Protein AF-A0A6B8VRN7-F1 (afdb_monomer_lite)

Radius of gyration: 27.06 Å; chains: 1; bounding box: 49×42×62 Å

Secondary structure (DSSP, 8-state):
--------------PPP-------GGGSHHHHHHHHTTS-TT-TTS-TT------GGGGGG----TT--HHHHHHTSPP---

pLDDT: mean 71.54, std 12.87, range [44.53, 93.38]

Structure (mmCIF, N/CA/C/O backbone):
data_AF-A0A6B8VRN7-F1
#
_entry.id   AF-A0A6B8VRN7-F1
#
loop_
_atom_site.group_PDB
_atom_site.id
_atom_site.type_symbol
_atom_site.label_atom_id
_atom_site.label_alt_id
_atom_site.label_comp_id
_atom_site.label_asym_id
_atom_site.label_entity_id
_atom_site.label_seq_id
_atom_site.pdbx_PDB_ins_code
_atom_site.Cartn_x
_atom_site.Cartn_y
_atom_site.Cartn_z
_atom_site.occupancy
_atom_site.B_iso_or_equiv
_atom_site.auth_seq_id
_atom_site.auth_comp_id
_atom_site.auth_asym_id
_atom_site.auth_atom_id
_atom_site.pdbx_PDB_model_num
ATOM 1 N N . MET A 1 1 ? -11.975 -38.739 41.552 1.00 44.53 1 MET A N 1
ATOM 2 C CA . MET A 1 1 ? -12.562 -38.155 40.330 1.00 44.53 1 MET A CA 1
ATOM 3 C C . MET A 1 1 ? -11.689 -36.978 39.970 1.00 44.53 1 MET A C 1
ATOM 5 O O . MET A 1 1 ? -11.621 -36.039 40.748 1.00 44.53 1 MET A O 1
ATOM 9 N N . GLU A 1 2 ? -10.910 -37.134 38.907 1.00 45.16 2 GLU A N 1
ATOM 10 C CA . GLU A 1 2 ? -9.899 -36.175 38.463 1.00 45.16 2 GLU A CA 1
ATOM 11 C C . GLU A 1 2 ? -10.550 -34.863 38.017 1.00 45.16 2 GLU A C 1
ATOM 13 O O . GLU A 1 2 ? -11.481 -34.847 37.213 1.00 45.16 2 GLU A O 1
ATOM 18 N N . GLU A 1 3 ? -10.057 -33.760 38.571 1.00 54.19 3 GLU A N 1
ATOM 19 C CA . GLU A 1 3 ? -10.446 -32.404 38.211 1.00 54.19 3 GLU A CA 1
ATOM 20 C C . GLU A 1 3 ? -9.671 -32.016 36.945 1.00 54.19 3 GLU A C 1
ATOM 22 O O . GLU A 1 3 ? -8.469 -31.749 36.979 1.00 54.19 3 GLU A O 1
ATOM 27 N N . SER A 1 4 ? -10.332 -32.052 35.788 1.00 56.53 4 SER A N 1
ATOM 28 C CA . SER A 1 4 ? -9.716 -31.684 34.514 1.00 56.53 4 SER A CA 1
ATOM 29 C C . SER A 1 4 ? -9.473 -30.169 34.453 1.00 56.53 4 SER A C 1
ATOM 31 O O . SER A 1 4 ? -10.320 -29.408 33.980 1.00 56.53 4 SER A O 1
ATOM 33 N N . SER A 1 5 ? -8.305 -29.718 34.911 1.00 64.06 5 SER A N 1
ATOM 34 C CA . SER A 1 5 ? -7.797 -28.362 34.672 1.00 64.06 5 SER A CA 1
ATOM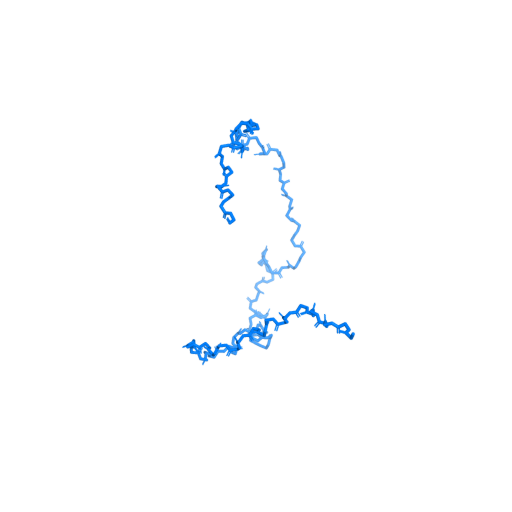 35 C C . SER A 1 5 ? -7.235 -28.265 33.247 1.00 64.06 5 SER A C 1
ATOM 37 O O . SER A 1 5 ? -6.031 -28.344 33.011 1.00 64.06 5 SER A O 1
ATOM 39 N N . GLY A 1 6 ? -8.124 -28.170 32.257 1.00 69.44 6 GLY A N 1
ATOM 40 C CA . GLY A 1 6 ? -7.734 -27.870 30.879 1.00 69.44 6 GLY A CA 1
ATOM 41 C C . GLY A 1 6 ? -7.377 -26.384 30.711 1.00 69.44 6 GLY A C 1
ATOM 42 O O . G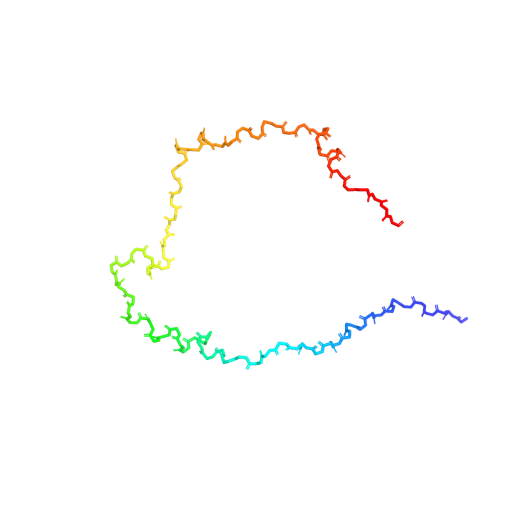LY A 1 6 ? -7.960 -25.534 31.393 1.00 69.44 6 GLY A O 1
ATOM 43 N N . PRO A 1 7 ? -6.462 -26.020 29.790 1.00 68.06 7 PRO A N 1
ATOM 44 C CA . PRO A 1 7 ? -6.125 -24.624 29.539 1.00 68.06 7 PRO A CA 1
ATOM 45 C C . PRO A 1 7 ? -7.375 -23.853 29.098 1.00 68.06 7 PRO A C 1
ATOM 47 O O . PRO A 1 7 ? -7.993 -24.148 28.071 1.00 68.06 7 PRO A O 1
ATOM 50 N N . ARG A 1 8 ? -7.761 -22.840 29.883 1.00 69.56 8 ARG A N 1
ATOM 51 C CA . ARG A 1 8 ? -8.858 -21.924 29.550 1.00 69.56 8 ARG A CA 1
ATOM 52 C C . ARG A 1 8 ? -8.520 -21.206 28.245 1.00 69.56 8 ARG A C 1
ATOM 54 O O . ARG A 1 8 ? -7.742 -20.254 28.238 1.00 69.56 8 ARG A O 1
ATOM 61 N N . ARG A 1 9 ? -9.121 -21.641 27.133 1.00 71.12 9 ARG A N 1
ATOM 62 C CA . ARG A 1 9 ? -9.042 -20.950 25.839 1.00 71.12 9 ARG A CA 1
ATOM 63 C C . ARG A 1 9 ? -9.604 -19.540 26.017 1.00 71.12 9 ARG A C 1
ATOM 65 O O . ARG A 1 9 ? -10.821 -19.353 26.017 1.00 71.12 9 ARG A O 1
ATOM 72 N N . ARG A 1 10 ? -8.723 -18.547 26.186 1.00 68.56 10 ARG A N 1
ATOM 73 C CA . ARG A 1 10 ? -9.086 -17.127 26.128 1.00 68.56 10 ARG A CA 1
ATOM 74 C C . ARG A 1 10 ? -9.692 -16.892 24.749 1.00 68.56 10 ARG A C 1
ATOM 76 O O . ARG A 1 10 ? -8.985 -16.889 23.744 1.00 68.56 10 ARG A O 1
ATOM 83 N N . ARG A 1 11 ? -11.018 -16.779 24.684 1.00 69.94 11 ARG A N 1
ATOM 84 C CA . ARG A 1 11 ? -11.696 -16.350 23.462 1.00 69.94 11 ARG A CA 1
ATOM 85 C C . ARG A 1 11 ? -11.208 -14.929 23.217 1.00 69.94 11 ARG A C 1
ATOM 87 O O . ARG A 1 11 ? -11.379 -14.083 24.092 1.00 69.94 11 ARG A O 1
ATOM 94 N N . ARG A 1 12 ? -10.550 -14.679 22.081 1.00 74.44 12 ARG A N 1
ATOM 95 C CA . ARG A 1 12 ? -10.331 -13.302 21.629 1.00 74.44 12 ARG A CA 1
ATOM 96 C C . ARG A 1 12 ? -11.727 -12.694 21.541 1.00 74.44 12 ARG A C 1
ATOM 98 O O . ARG A 1 12 ? -12.541 -13.169 20.752 1.00 74.44 12 ARG A O 1
ATOM 105 N N . ALA A 1 13 ? -12.041 -11.768 22.444 1.00 77.44 13 ALA A N 1
ATOM 106 C CA . ALA A 1 13 ? -13.296 -11.046 22.377 1.00 77.44 13 ALA A CA 1
ATOM 107 C C . ALA A 1 13 ? -13.266 -10.285 21.053 1.00 77.44 13 ALA A C 1
ATOM 109 O O . ALA A 1 13 ? -12.344 -9.504 20.820 1.00 77.44 13 ALA A O 1
ATOM 110 N N . VAL A 1 14 ? -14.207 -10.583 20.159 1.00 78.62 14 VAL A N 1
ATOM 111 C CA . VAL A 1 14 ? -14.356 -9.817 18.924 1.00 78.62 14 VAL A CA 1
ATOM 112 C C . VAL A 1 14 ? -14.822 -8.434 19.356 1.00 78.62 14 VAL A C 1
ATOM 114 O O . VAL A 1 14 ? -15.953 -8.275 19.811 1.00 78.62 14 VAL A O 1
ATOM 117 N N . ARG A 1 15 ? -13.910 -7.461 19.314 1.00 81.69 15 ARG A N 1
ATOM 118 C CA . ARG A 1 15 ? -14.219 -6.059 19.576 1.00 81.69 15 ARG A CA 1
ATOM 119 C C . ARG A 1 15 ? -14.440 -5.391 18.219 1.00 81.69 15 ARG A C 1
ATOM 121 O O . ARG A 1 15 ? -13.522 -5.449 17.402 1.00 81.69 15 ARG A O 1
ATOM 128 N N . PRO A 1 16 ? -15.626 -4.818 17.957 1.00 83.81 16 PRO A N 1
ATOM 129 C CA . PRO A 1 16 ? -15.845 -4.071 16.729 1.00 83.81 16 PRO A CA 1
ATOM 130 C C . PRO A 1 16 ? -14.878 -2.883 16.676 1.00 83.81 16 PRO A C 1
ATOM 132 O O . PRO A 1 16 ? -14.555 -2.287 17.705 1.00 83.81 16 PRO A O 1
ATOM 135 N N . SER A 1 17 ? -14.377 -2.613 15.477 1.00 84.69 17 SER A N 1
ATOM 136 C CA . SER A 1 17 ? -13.558 -1.443 15.173 1.00 84.69 17 SER A CA 1
ATOM 137 C C . SER A 1 17 ? -14.468 -0.230 14.981 1.00 84.69 17 SER A C 1
ATOM 139 O O . SER A 1 17 ? -15.530 -0.377 14.383 1.00 84.69 17 SER A O 1
ATOM 141 N N . ASP A 1 18 ? -14.036 0.945 15.441 1.00 91.75 18 ASP A N 1
ATOM 142 C CA . ASP A 1 18 ? -14.684 2.230 15.126 1.00 91.75 18 ASP A CA 1
ATOM 143 C C . ASP A 1 18 ? -14.209 2.801 13.773 1.00 91.75 18 ASP A C 1
ATOM 145 O O . ASP A 1 18 ? -14.582 3.910 13.400 1.00 91.75 18 ASP A O 1
ATOM 149 N N . ALA A 1 19 ? -13.344 2.078 13.050 1.00 90.25 19 ALA A N 1
ATOM 150 C CA . ALA A 1 19 ? -12.876 2.503 11.736 1.00 90.25 19 ALA A CA 1
ATOM 151 C C . ALA A 1 19 ? -14.030 2.551 10.730 1.00 90.25 19 ALA A C 1
ATOM 153 O O . ALA A 1 19 ? -14.871 1.651 10.687 1.00 90.25 19 ALA A O 1
ATOM 154 N N . GLU A 1 20 ? -14.021 3.587 9.900 1.00 91.44 20 GLU A N 1
ATOM 155 C CA . GLU A 1 20 ? -14.973 3.745 8.809 1.00 91.44 20 GLU A CA 1
ATOM 156 C C . GLU A 1 20 ? -14.766 2.660 7.745 1.00 91.44 20 GLU A C 1
ATOM 158 O O . GLU A 1 20 ? -13.635 2.259 7.445 1.00 91.44 20 GLU A O 1
ATOM 163 N N . ASP A 1 21 ? -15.874 2.189 7.172 1.00 90.62 21 ASP A N 1
ATOM 164 C CA . ASP A 1 21 ? -15.848 1.279 6.031 1.00 90.62 21 ASP A CA 1
ATOM 165 C C . ASP A 1 21 ? -15.652 2.100 4.754 1.00 90.62 21 ASP A C 1
ATOM 167 O O . ASP A 1 21 ? -16.596 2.667 4.200 1.00 90.62 21 ASP A O 1
ATOM 171 N N . ILE A 1 22 ? -14.388 2.258 4.362 1.00 93.06 22 ILE A N 1
ATOM 172 C CA . ILE A 1 22 ? -13.996 3.035 3.185 1.00 93.06 22 ILE A CA 1
ATOM 173 C C . ILE A 1 22 ? -14.137 2.209 1.904 1.00 93.06 22 ILE A C 1
ATOM 175 O O . ILE A 1 22 ? -13.964 0.990 1.912 1.00 93.06 22 ILE A O 1
ATOM 179 N N . ASP A 1 23 ? -14.378 2.888 0.782 1.00 93.38 23 ASP A N 1
ATOM 180 C CA . ASP A 1 23 ? -14.390 2.247 -0.531 1.00 93.38 23 ASP A CA 1
ATOM 181 C C . ASP A 1 23 ? -12.988 1.731 -0.900 1.00 93.38 23 ASP A C 1
ATOM 183 O O . ASP A 1 23 ? -12.054 2.506 -1.111 1.00 93.38 23 ASP A O 1
ATOM 187 N N . ARG A 1 24 ? -12.859 0.403 -0.970 1.00 91.69 24 ARG A N 1
ATOM 188 C CA . ARG A 1 24 ? -11.639 -0.322 -1.355 1.00 91.69 24 ARG A CA 1
ATOM 189 C C . ARG A 1 24 ? -11.663 -0.821 -2.798 1.00 91.69 24 ARG A C 1
ATOM 191 O O . ARG A 1 24 ? -10.878 -1.696 -3.151 1.00 91.69 24 ARG A O 1
ATOM 198 N N . SER A 1 25 ? -12.551 -0.295 -3.640 1.00 91.31 25 SER A N 1
ATOM 199 C CA . SER A 1 25 ? -12.639 -0.670 -5.058 1.00 91.31 25 SER A CA 1
ATOM 200 C C . SER A 1 25 ? -11.295 -0.562 -5.793 1.00 91.31 25 SER A C 1
ATOM 202 O O . SER A 1 25 ? -11.003 -1.396 -6.648 1.00 91.31 25 SER A O 1
ATOM 204 N N . TRP A 1 26 ? -10.438 0.381 -5.395 1.00 89.50 26 TRP A N 1
ATOM 205 C CA . TRP A 1 26 ? -9.095 0.583 -5.954 1.00 89.50 26 TRP A CA 1
ATOM 206 C C . TRP A 1 26 ? -8.052 -0.467 -5.555 1.00 89.50 26 TRP A C 1
ATOM 208 O O . TRP A 1 26 ? -7.056 -0.611 -6.256 1.00 89.50 26 TRP A O 1
ATOM 218 N N . ASP A 1 27 ? -8.285 -1.227 -4.482 1.00 88.62 27 ASP A N 1
ATOM 219 C CA . ASP A 1 27 ? -7.405 -2.333 -4.077 1.00 88.62 27 ASP A CA 1
ATOM 220 C C . ASP A 1 27 ? -7.714 -3.623 -4.868 1.00 88.62 27 ASP A C 1
ATOM 222 O O . ASP A 1 27 ? -7.062 -4.653 -4.681 1.00 88.62 27 ASP A O 1
ATOM 226 N N . SER A 1 28 ? -8.747 -3.608 -5.720 1.00 87.88 28 SER A N 1
ATOM 227 C CA . SER A 1 28 ? -9.153 -4.775 -6.501 1.00 87.88 28 SER A CA 1
ATOM 228 C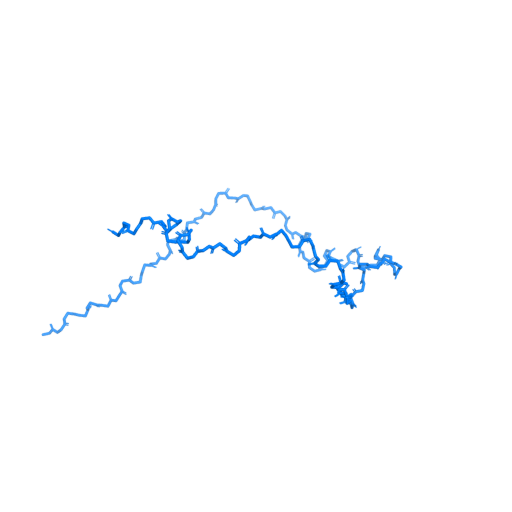 C . SER A 1 28 ? -8.209 -5.032 -7.684 1.00 87.88 28 SER A C 1
ATOM 230 O O . SER A 1 28 ? -7.671 -4.089 -8.267 1.00 87.88 28 SER A O 1
ATOM 232 N N . PRO A 1 29 ? -8.035 -6.301 -8.101 1.00 83.69 29 PRO A N 1
ATOM 233 C CA . PRO A 1 29 ? -7.260 -6.616 -9.300 1.00 83.69 29 PRO A CA 1
ATOM 234 C C . PRO A 1 29 ? -7.844 -5.951 -10.556 1.00 83.69 29 PRO A C 1
ATOM 236 O O . PRO A 1 29 ? -7.087 -5.487 -11.399 1.00 83.69 29 PRO A O 1
ATOM 239 N N . GLU A 1 30 ? -9.170 -5.809 -10.640 1.00 85.56 30 GLU A N 1
ATOM 240 C CA . GLU A 1 30 ? -9.846 -5.110 -11.743 1.00 85.56 30 GLU A CA 1
ATOM 241 C C . GLU A 1 30 ? -9.447 -3.625 -11.825 1.00 85.56 30 GLU A C 1
ATOM 243 O O . GLU A 1 30 ? -9.299 -3.076 -12.915 1.00 85.56 30 GLU A O 1
ATOM 248 N N . ALA A 1 31 ? -9.217 -2.962 -10.686 1.00 85.25 31 ALA A N 1
ATOM 249 C CA . ALA A 1 31 ? -8.725 -1.586 -10.671 1.00 85.25 31 ALA A CA 1
ATOM 250 C C . ALA A 1 31 ? -7.254 -1.480 -11.103 1.00 85.25 31 ALA A C 1
ATOM 252 O O . ALA A 1 31 ? -6.868 -0.480 -11.709 1.00 85.25 31 ALA A O 1
ATOM 253 N N . ALA A 1 32 ? -6.440 -2.508 -10.841 1.00 80.44 32 ALA A N 1
ATOM 254 C CA . ALA A 1 32 ? -5.057 -2.560 -11.312 1.00 80.44 32 ALA A CA 1
ATOM 255 C C . ALA A 1 32 ? -4.974 -2.692 -12.846 1.00 80.44 32 ALA A C 1
ATOM 257 O O . ALA A 1 32 ? -4.087 -2.104 -13.466 1.00 80.44 32 ALA A O 1
ATOM 258 N N . GLU A 1 33 ? -5.931 -3.385 -13.474 1.00 81.69 33 GLU A N 1
ATOM 259 C CA . GLU A 1 33 ? -6.002 -3.538 -14.935 1.00 81.69 33 GLU A CA 1
ATOM 260 C C . GLU A 1 33 ? -6.189 -2.202 -15.673 1.00 81.69 33 GLU A C 1
ATOM 262 O O . GLU A 1 33 ? -5.687 -2.043 -16.784 1.00 81.69 33 GLU A O 1
ATOM 267 N N . LEU A 1 34 ? -6.813 -1.197 -15.044 1.00 81.56 34 LEU A N 1
ATOM 268 C CA . LEU A 1 34 ? -6.976 0.146 -15.627 1.00 81.56 34 LEU A CA 1
ATOM 269 C C . LEU A 1 34 ? -5.641 0.846 -15.925 1.00 81.56 34 LEU A C 1
ATOM 271 O O . LEU A 1 34 ? -5.589 1.738 -16.772 1.00 81.56 34 LEU A O 1
ATOM 275 N N . PHE A 1 35 ? -4.574 0.454 -15.229 1.00 72.56 35 PHE A N 1
ATOM 276 C CA . PHE A 1 35 ? -3.230 1.000 -15.408 1.00 72.56 35 PHE A CA 1
ATOM 277 C C . PHE A 1 35 ? -2.281 0.027 -16.115 1.00 72.56 35 PHE A C 1
ATOM 279 O O . PHE A 1 35 ? -1.157 0.416 -16.429 1.00 72.56 35 PHE A O 1
ATOM 286 N N . ALA A 1 36 ? -2.719 -1.202 -16.407 1.00 68.56 36 ALA A N 1
ATOM 287 C CA . ALA A 1 36 ? -1.889 -2.215 -17.057 1.00 68.56 36 ALA A CA 1
ATOM 288 C C . ALA A 1 36 ? -1.439 -1.779 -18.463 1.00 68.56 36 ALA A C 1
ATOM 290 O O . ALA A 1 36 ? -0.284 -1.979 -18.826 1.00 68.56 36 ALA A O 1
ATOM 291 N N . ASP A 1 37 ? -2.313 -1.098 -19.211 1.00 64.31 37 ASP A N 1
ATOM 292 C CA . ASP A 1 37 ? -2.002 -0.570 -20.550 1.00 64.31 37 ASP A CA 1
ATOM 293 C C . ASP A 1 37 ? -1.231 0.765 -20.520 1.00 64.31 37 ASP A C 1
ATOM 295 O O . ASP A 1 37 ? -0.709 1.211 -21.543 1.00 64.31 37 ASP A O 1
ATOM 299 N N . ALA A 1 38 ? -1.176 1.429 -19.360 1.00 61.34 38 ALA A N 1
ATOM 300 C CA . ALA A 1 38 ? -0.477 2.701 -19.171 1.00 61.34 38 ALA A CA 1
ATOM 301 C C . ALA A 1 38 ? 0.977 2.522 -18.708 1.00 61.34 38 ALA A C 1
ATOM 303 O O . ALA A 1 38 ? 1.710 3.509 -18.609 1.00 61.34 38 ALA A O 1
ATOM 304 N N . ALA A 1 39 ? 1.394 1.284 -18.426 1.00 61.47 39 ALA A N 1
ATOM 305 C CA . ALA A 1 39 ? 2.786 0.963 -18.174 1.00 61.47 39 ALA A CA 1
ATOM 306 C C . ALA A 1 39 ? 3.587 1.228 -19.457 1.00 61.47 39 ALA A C 1
ATOM 308 O O . ALA A 1 39 ? 3.428 0.537 -20.465 1.00 61.47 39 ALA A O 1
ATOM 309 N N . ASP A 1 40 ? 4.426 2.265 -19.438 1.00 60.03 40 ASP A N 1
ATOM 310 C CA . ASP A 1 40 ? 5.387 2.497 -20.511 1.00 60.03 40 ASP A CA 1
ATOM 311 C C . ASP A 1 40 ? 6.263 1.244 -20.620 1.00 60.03 40 ASP A C 1
ATOM 313 O O . ASP A 1 40 ? 6.933 0.852 -19.670 1.00 60.03 40 ASP A O 1
ATOM 317 N N . VAL A 1 41 ? 6.245 0.588 -21.782 1.00 60.62 41 VAL A N 1
ATOM 318 C CA . VAL A 1 41 ? 7.050 -0.618 -22.053 1.00 60.62 41 VAL A CA 1
ATOM 319 C C . VAL A 1 41 ? 8.553 -0.310 -21.948 1.00 60.62 41 VAL A C 1
ATOM 321 O O . VAL A 1 41 ? 9.377 -1.213 -21.815 1.00 60.62 41 VAL A O 1
ATOM 324 N N . SER A 1 42 ? 8.913 0.973 -21.992 1.00 61.56 42 SER A N 1
ATOM 325 C CA . SER A 1 42 ? 10.265 1.487 -21.786 1.00 61.56 42 SER A CA 1
ATOM 326 C C . SER A 1 42 ? 10.589 1.761 -20.314 1.00 61.56 42 SER A C 1
ATOM 328 O O . SER A 1 42 ? 11.743 2.073 -20.019 1.00 61.56 42 SER A O 1
ATOM 330 N N . ASP A 1 43 ? 9.610 1.687 -19.403 1.00 63.56 43 ASP A N 1
ATOM 331 C CA . ASP A 1 43 ? 9.814 1.909 -17.974 1.00 63.56 43 ASP A CA 1
ATOM 332 C C . ASP A 1 43 ? 10.605 0.730 -17.386 1.00 63.56 43 ASP A C 1
ATOM 334 O O . ASP A 1 43 ? 10.092 -0.393 -17.300 1.00 63.56 43 ASP A O 1
ATOM 338 N N . PRO A 1 44 ? 11.843 0.962 -16.912 1.00 58.31 44 PRO A N 1
ATOM 339 C CA . PRO A 1 44 ? 12.655 -0.039 -16.238 1.00 58.31 44 PRO A CA 1
ATOM 340 C C . PRO A 1 44 ? 12.130 -0.358 -14.823 1.00 58.31 44 PRO A C 1
ATOM 342 O O . PRO A 1 44 ? 12.905 -0.720 -13.943 1.00 58.31 44 PRO A O 1
ATOM 345 N N . ARG A 1 45 ? 10.831 -0.203 -14.562 1.00 61.28 45 ARG A N 1
ATOM 346 C CA . ARG A 1 45 ? 10.117 -0.713 -13.384 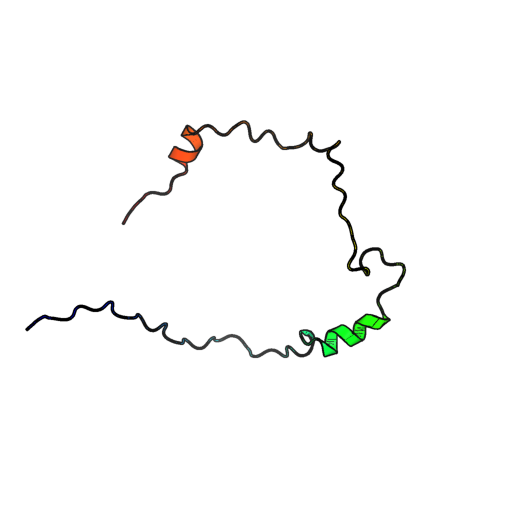1.00 61.28 45 ARG A CA 1
ATOM 347 C C . ARG A 1 45 ? 8.896 -1.563 -13.758 1.00 61.28 45 ARG A C 1
ATOM 349 O O . ARG A 1 45 ? 8.278 -2.123 -12.860 1.00 61.28 45 ARG A O 1
ATOM 356 N N . ALA A 1 46 ? 8.562 -1.677 -15.049 1.00 61.41 46 ALA A N 1
ATOM 357 C CA . ALA A 1 46 ? 7.376 -2.387 -15.537 1.00 61.41 46 ALA A CA 1
ATOM 358 C C . ALA A 1 46 ? 7.582 -3.898 -15.767 1.00 61.41 46 ALA A C 1
ATOM 360 O O . ALA A 1 46 ? 6.605 -4.640 -15.820 1.00 61.41 46 ALA A O 1
ATOM 361 N N . SER A 1 47 ? 8.822 -4.382 -15.903 1.00 61.28 47 SER A N 1
ATOM 362 C CA . SER A 1 47 ? 9.102 -5.821 -16.032 1.00 61.28 47 SER A CA 1
ATOM 363 C C . SER A 1 47 ? 9.314 -6.501 -14.677 1.00 61.28 47 SER A C 1
ATOM 365 O O . SER A 1 47 ? 10.116 -6.047 -13.876 1.00 61.28 47 SER A O 1
ATOM 367 N N . ASP A 1 48 ? 8.687 -7.652 -14.449 1.00 61.06 48 ASP A N 1
ATOM 368 C CA . ASP A 1 48 ? 8.842 -8.447 -13.213 1.00 61.06 48 ASP A CA 1
ATOM 369 C C . ASP A 1 48 ? 10.253 -9.081 -13.056 1.00 61.06 48 ASP A C 1
ATOM 371 O O . ASP A 1 48 ? 10.574 -9.684 -12.036 1.00 61.06 48 ASP A O 1
ATOM 375 N N . ASP A 1 49 ? 11.124 -8.913 -14.060 1.00 62.38 49 ASP A N 1
ATOM 376 C CA . ASP A 1 49 ? 12.445 -9.546 -14.182 1.00 62.38 49 ASP A CA 1
ATOM 377 C C . ASP A 1 49 ? 13.628 -8.640 -13.764 1.00 62.38 49 ASP A C 1
ATOM 379 O O . ASP A 1 49 ? 14.760 -8.828 -14.224 1.00 62.38 49 ASP A O 1
ATOM 383 N N . PHE A 1 50 ? 13.422 -7.633 -12.904 1.00 61.50 50 PHE A N 1
ATOM 384 C CA . PHE A 1 50 ? 14.544 -6.802 -12.440 1.00 61.50 50 PHE A CA 1
ATOM 385 C C . PHE A 1 50 ? 15.492 -7.585 -11.533 1.00 61.50 50 PHE A C 1
ATOM 387 O O . PHE A 1 50 ? 15.252 -7.784 -10.342 1.00 61.50 50 PHE A O 1
ATOM 394 N N . ILE A 1 51 ? 16.634 -7.971 -12.095 1.00 69.19 51 ILE A N 1
ATOM 395 C CA . ILE A 1 51 ? 17.768 -8.483 -11.333 1.00 69.19 51 ILE A CA 1
ATOM 396 C C . ILE A 1 51 ? 18.489 -7.282 -10.718 1.00 69.19 51 ILE A C 1
ATOM 398 O O . ILE A 1 51 ? 19.213 -6.555 -11.399 1.00 69.19 51 ILE A O 1
ATOM 402 N N . VAL A 1 52 ? 18.295 -7.072 -9.415 1.00 71.69 52 VAL A N 1
ATOM 403 C CA . VAL A 1 52 ? 19.093 -6.120 -8.636 1.00 71.69 52 VAL A CA 1
ATOM 404 C C . VAL A 1 52 ? 20.496 -6.704 -8.477 1.00 71.69 52 VAL A C 1
ATOM 406 O O . VAL A 1 52 ? 20.727 -7.583 -7.648 1.00 71.69 52 VAL A O 1
ATOM 409 N N . VAL A 1 53 ? 21.432 -6.233 -9.298 1.00 74.56 53 VAL A N 1
ATOM 410 C CA . VAL A 1 53 ? 22.859 -6.516 -9.126 1.00 74.56 53 VAL A CA 1
ATOM 411 C C . VAL A 1 53 ? 23.405 -5.476 -8.157 1.00 74.56 53 VAL A C 1
ATOM 413 O O . VAL A 1 53 ? 23.619 -4.327 -8.532 1.00 74.56 53 VAL A O 1
ATOM 416 N N . LEU A 1 54 ? 23.573 -5.871 -6.896 1.00 71.50 54 LEU A N 1
ATOM 417 C CA . LEU A 1 54 ? 24.331 -5.075 -5.938 1.00 71.50 54 LEU A CA 1
ATOM 418 C C . LEU A 1 54 ? 25.804 -5.146 -6.342 1.00 71.50 54 LEU A C 1
ATOM 420 O O . LEU A 1 54 ? 26.389 -6.229 -6.375 1.00 71.50 54 LEU A O 1
ATOM 424 N N . ASP A 1 55 ? 26.371 -3.999 -6.699 1.00 70.19 55 ASP A N 1
ATOM 425 C CA . ASP A 1 55 ? 27.807 -3.860 -6.887 1.00 70.19 55 ASP A CA 1
ATOM 426 C C . ASP A 1 55 ? 28.468 -3.856 -5.503 1.00 70.19 55 ASP A C 1
ATOM 428 O O . ASP A 1 55 ? 28.449 -2.861 -4.784 1.00 70.19 55 ASP A O 1
ATOM 432 N N . ASP A 1 56 ? 29.008 -5.008 -5.108 1.00 61.47 56 ASP A N 1
ATOM 433 C CA . ASP A 1 56 ? 29.686 -5.207 -3.819 1.00 61.47 56 ASP A CA 1
ATOM 434 C C . ASP A 1 56 ? 31.019 -4.431 -3.732 1.00 61.47 56 ASP A C 1
ATOM 436 O O . ASP A 1 56 ? 31.699 -4.460 -2.710 1.00 61.47 56 ASP A O 1
ATOM 440 N N . SER A 1 57 ? 31.421 -3.723 -4.798 1.00 59.56 57 SER A N 1
ATOM 441 C CA . SER A 1 57 ? 32.644 -2.914 -4.801 1.00 59.56 57 SER A CA 1
ATOM 442 C C . SER A 1 57 ? 32.517 -1.562 -4.080 1.00 59.56 57 SER A C 1
ATOM 444 O O . SER A 1 57 ? 33.542 -0.941 -3.801 1.00 59.56 57 SER A O 1
ATOM 446 N N . GLU A 1 58 ? 31.300 -1.148 -3.701 1.00 55.28 58 GLU A N 1
ATOM 447 C CA . GLU A 1 58 ? 31.025 0.013 -2.829 1.00 55.28 58 GLU A CA 1
ATOM 448 C C . GLU A 1 58 ? 30.569 -0.383 -1.406 1.00 55.28 58 GLU A C 1
ATOM 450 O O . GLU A 1 58 ? 30.161 0.469 -0.618 1.00 55.28 58 GLU A O 1
ATOM 455 N N . ALA A 1 59 ? 30.673 -1.660 -1.018 1.00 55.66 59 ALA A N 1
ATOM 456 C CA . ALA A 1 59 ? 30.307 -2.132 0.324 1.00 55.66 59 ALA A CA 1
ATOM 457 C C . ALA A 1 59 ? 31.327 -1.773 1.435 1.00 55.66 59 ALA A C 1
ATOM 459 O O . ALA A 1 59 ? 31.294 -2.356 2.519 1.00 55.66 59 ALA A O 1
ATOM 460 N N . ASP A 1 60 ? 32.216 -0.801 1.201 1.00 52.56 60 ASP A N 1
ATOM 461 C CA . ASP A 1 60 ? 33.199 -0.325 2.193 1.00 52.56 60 ASP A CA 1
ATOM 462 C C . ASP A 1 60 ? 32.721 0.916 2.973 1.00 52.56 60 ASP A C 1
ATOM 464 O O . ASP A 1 60 ? 33.493 1.561 3.672 1.00 52.56 60 ASP A O 1
ATOM 468 N N . ASP A 1 61 ? 31.429 1.241 2.879 1.00 53.59 61 ASP A N 1
ATOM 469 C CA . ASP A 1 61 ? 30.746 2.194 3.767 1.00 53.59 61 ASP A CA 1
ATOM 470 C C . ASP A 1 61 ? 29.691 1.475 4.623 1.00 53.59 61 ASP A C 1
ATOM 472 O O . ASP A 1 61 ? 28.653 2.026 5.003 1.00 53.59 61 ASP A O 1
ATOM 476 N N . THR A 1 62 ? 29.959 0.210 4.971 1.00 54.31 62 THR A N 1
ATOM 477 C CA . THR A 1 62 ? 29.341 -0.345 6.175 1.00 54.31 62 THR A CA 1
ATOM 478 C C . THR A 1 62 ? 29.767 0.599 7.298 1.00 54.31 62 THR A C 1
ATOM 480 O O . THR A 1 62 ? 30.974 0.703 7.530 1.00 54.31 62 THR A O 1
ATOM 483 N N . PRO A 1 63 ? 28.860 1.326 7.989 1.00 53.44 63 PRO A N 1
ATOM 484 C CA . PRO A 1 63 ? 29.275 1.994 9.206 1.00 53.44 63 PRO A CA 1
ATOM 485 C C . PRO A 1 63 ? 29.905 0.897 10.044 1.00 53.44 63 PRO A C 1
ATOM 487 O O . PRO A 1 63 ? 29.263 -0.138 10.262 1.00 53.44 63 PRO A O 1
ATOM 490 N N . ASP A 1 64 ? 31.170 1.091 10.408 1.00 57.31 64 ASP A N 1
ATOM 491 C CA . ASP A 1 64 ? 31.854 0.286 11.400 1.00 57.31 64 ASP A CA 1
ATOM 492 C C . ASP A 1 64 ? 30.992 0.390 12.659 1.00 57.31 64 ASP A C 1
ATOM 494 O O . ASP A 1 64 ? 31.153 1.272 13.503 1.00 57.31 64 ASP A O 1
ATOM 498 N N . ASN A 1 65 ? 29.974 -0.467 12.747 1.00 52.97 65 ASN A N 1
ATOM 499 C CA . ASN A 1 65 ? 29.228 -0.750 13.955 1.00 52.97 65 ASN A CA 1
ATOM 500 C C . ASN A 1 65 ? 30.179 -1.609 14.777 1.00 52.97 65 ASN A C 1
ATOM 502 O O . ASN A 1 65 ? 29.887 -2.787 15.000 1.00 52.97 65 ASN A O 1
ATOM 506 N N . GLY A 1 66 ? 31.345 -1.017 15.085 1.00 55.34 66 GLY A N 1
ATOM 507 C CA . GLY A 1 66 ? 32.546 -1.668 15.567 1.00 55.34 66 GLY A CA 1
ATOM 508 C C . GLY A 1 66 ? 32.120 -2.696 16.567 1.00 55.34 66 GLY A C 1
ATOM 509 O O . GLY A 1 66 ? 31.402 -2.327 17.495 1.00 55.34 66 GLY A O 1
ATOM 510 N N . GLU A 1 67 ? 32.437 -3.954 16.248 1.00 61.50 67 GLU A N 1
ATOM 511 C CA . GLU A 1 67 ? 31.885 -5.168 16.846 1.00 61.50 67 GLU A CA 1
ATOM 512 C C . GLU A 1 67 ? 31.351 -4.882 18.248 1.00 61.50 67 GLU A C 1
ATOM 514 O O . GLU A 1 67 ? 32.118 -4.813 19.209 1.00 61.50 67 GLU A O 1
ATOM 519 N N . LEU A 1 68 ? 30.050 -4.569 18.349 1.00 70.19 68 LEU A N 1
ATOM 520 C CA . LEU A 1 68 ? 29.488 -4.141 19.624 1.00 70.19 68 LEU A CA 1
ATOM 521 C C . LEU A 1 68 ? 29.637 -5.317 20.581 1.00 70.19 68 LEU A C 1
ATOM 523 O O . LEU A 1 68 ? 28.992 -6.352 20.393 1.00 70.19 68 LEU A O 1
ATOM 527 N N . ASP A 1 69 ? 30.526 -5.147 21.559 1.00 77.94 69 ASP A N 1
ATOM 528 C CA . ASP A 1 69 ? 30.947 -6.211 22.461 1.00 77.94 69 ASP A CA 1
ATOM 529 C C . ASP A 1 69 ? 29.741 -6.803 23.209 1.00 77.94 69 ASP A C 1
ATOM 531 O O . ASP A 1 69 ? 28.705 -6.159 23.409 1.00 77.94 69 ASP A O 1
ATOM 535 N N . GLU A 1 70 ? 29.867 -8.046 23.665 1.00 80.00 70 GLU A N 1
ATOM 536 C CA . GLU A 1 70 ? 28.836 -8.749 24.429 1.00 80.00 70 GLU A CA 1
ATOM 537 C C . GLU A 1 70 ? 28.361 -7.952 25.655 1.00 80.00 70 GLU A C 1
ATOM 539 O O . GLU A 1 70 ? 27.235 -8.131 26.129 1.00 80.00 70 GLU A O 1
ATOM 544 N N . GLU A 1 71 ? 29.217 -7.081 26.185 1.00 77.31 71 GLU A N 1
ATOM 545 C CA . GLU A 1 71 ? 28.921 -6.170 27.287 1.00 77.31 71 GLU A CA 1
ATOM 546 C C . GLU A 1 71 ? 27.840 -5.141 26.928 1.00 77.31 71 GLU A C 1
ATOM 548 O O . GLU A 1 71 ? 26.927 -4.922 27.729 1.00 77.31 71 GLU A O 1
ATOM 553 N N . PHE A 1 72 ? 27.856 -4.596 25.706 1.00 83.06 72 PHE A N 1
ATOM 554 C CA . PHE A 1 72 ? 26.824 -3.677 25.219 1.00 83.06 72 PHE A CA 1
ATOM 555 C C . PHE A 1 72 ? 25.447 -4.353 25.210 1.00 83.06 72 PHE A C 1
ATOM 557 O O . PHE A 1 72 ? 24.463 -3.814 25.721 1.00 83.06 72 PHE A O 1
ATOM 564 N N . TRP A 1 73 ? 25.374 -5.583 24.699 1.00 83.00 73 TRP A N 1
ATOM 565 C CA . TRP A 1 73 ? 24.115 -6.325 24.598 1.00 83.00 73 TRP A CA 1
ATOM 566 C C . TRP A 1 73 ? 23.560 -6.776 25.951 1.00 83.00 73 TRP A C 1
ATOM 568 O O . TRP A 1 73 ? 22.341 -6.898 26.111 1.00 83.00 73 TRP A O 1
ATOM 578 N N . LYS A 1 74 ? 24.430 -7.011 26.941 1.00 82.50 74 LYS A N 1
ATOM 579 C CA . LYS A 1 74 ? 24.014 -7.313 28.319 1.00 82.50 74 LYS A CA 1
ATOM 580 C C . LYS A 1 74 ? 23.369 -6.101 28.988 1.00 82.50 74 LYS A C 1
ATOM 582 O O . LYS A 1 74 ? 22.356 -6.281 29.661 1.00 82.50 74 LYS A O 1
ATOM 587 N N . ASP A 1 75 ? 23.912 -4.905 28.772 1.00 82.12 75 ASP A N 1
ATOM 588 C CA . ASP A 1 75 ? 23.407 -3.660 29.367 1.00 82.12 75 ASP A CA 1
ATOM 589 C C . ASP A 1 75 ? 22.079 -3.205 28.740 1.00 82.12 75 ASP A C 1
ATOM 591 O O . ASP A 1 75 ? 21.172 -2.744 29.429 1.00 82.12 75 ASP A O 1
ATOM 595 N N . GLN A 1 76 ? 21.900 -3.443 27.438 1.00 86.50 76 GLN A N 1
ATOM 596 C CA . GLN A 1 76 ? 20.647 -3.144 26.734 1.00 86.50 76 GLN A CA 1
ATOM 597 C C . GLN A 1 76 ? 19.515 -4.143 27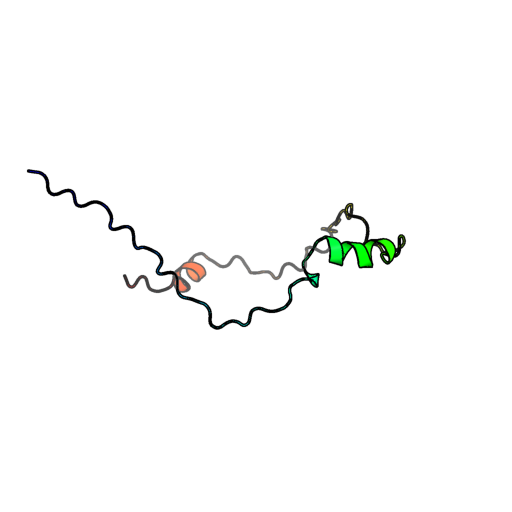.021 1.00 86.50 76 GLN A C 1
ATOM 599 O O . GLN A 1 76 ? 18.408 -3.995 26.494 1.00 86.50 76 GLN A O 1
ATOM 604 N N . ARG A 1 77 ? 19.747 -5.184 27.833 1.00 84.00 77 ARG A N 1
ATOM 605 C CA . ARG A 1 77 ? 18.723 -6.191 28.117 1.00 84.00 77 ARG A CA 1
ATOM 606 C C . ARG A 1 77 ? 17.639 -5.580 29.020 1.00 84.00 77 ARG A C 1
ATOM 608 O O . ARG A 1 77 ? 17.938 -5.229 30.161 1.00 84.00 77 ARG A O 1
ATOM 615 N N . PRO A 1 78 ? 16.369 -5.507 28.572 1.00 85.81 78 PRO A N 1
ATOM 616 C CA . PRO A 1 78 ? 15.296 -4.961 29.395 1.00 85.81 78 PRO A CA 1
ATOM 617 C C . PRO A 1 78 ? 15.171 -5.719 30.726 1.00 85.81 78 PRO A C 1
ATOM 619 O O . PRO A 1 78 ? 15.436 -6.929 30.764 1.00 85.81 78 PRO A O 1
ATOM 622 N N . PRO A 1 79 ? 14.747 -5.051 31.815 1.00 82.12 79 PRO A N 1
ATOM 623 C CA . PRO A 1 79 ? 14.559 -5.709 33.100 1.00 82.12 79 PRO A CA 1
ATOM 624 C C . PRO A 1 79 ? 13.520 -6.830 32.972 1.00 82.12 79 PRO A C 1
ATOM 626 O O . PRO A 1 79 ? 12.390 -6.604 32.539 1.00 82.12 79 PRO A O 1
ATOM 629 N N . HIS A 1 80 ? 13.894 -8.047 33.378 1.00 74.12 80 HIS A N 1
ATOM 630 C CA . HIS A 1 80 ? 12.982 -9.195 33.458 1.00 74.12 80 HIS A CA 1
ATOM 631 C C . H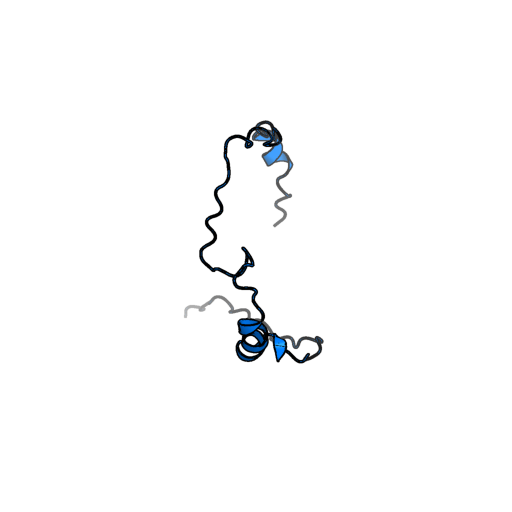IS A 1 80 ? 12.107 -9.068 34.706 1.00 74.12 80 HIS A C 1
ATOM 633 O O . HIS A 1 80 ? 12.265 -9.824 35.661 1.00 74.12 80 HIS A O 1
ATOM 639 N N . SER A 1 81 ? 11.213 -8.082 34.745 1.00 71.06 81 SER A N 1
ATOM 640 C CA . SER A 1 81 ? 10.121 -8.084 35.720 1.00 71.06 81 SER A CA 1
ATOM 641 C C . SER A 1 81 ? 8.998 -8.969 35.179 1.00 71.06 81 SER A C 1
ATOM 643 O O . SER A 1 81 ? 8.249 -8.547 34.294 1.00 71.06 81 SER A O 1
ATOM 645 N N . GLY A 1 82 ? 8.941 -10.206 35.672 1.00 55.53 82 GLY A N 1
ATOM 646 C CA . GLY A 1 82 ? 7.757 -11.065 35.605 1.00 55.53 82 GLY A CA 1
ATOM 647 C C . GLY A 1 82 ? 6.848 -10.825 36.799 1.00 55.53 82 GLY A C 1
ATOM 648 O O . GLY A 1 82 ? 7.395 -10.593 37.901 1.00 55.53 82 GLY A O 1
#

Foldseek 3Di:
DDDPPDPDPPDPPPDDDPDDPDDPVCVDPVVVVVCLVVPDPPPPVNDPPDDPDDPCVPVPPPPCPPPCDPVNVVVPDPDPDD

Sequence (82 aa):
MEESSGPRRRRRAVRPSDAEDIDRSWDSPEAAELFADAADVSDPRASDDFIVVLDDSEADDTPDNGELDEEFWKDQRPPHSG

Organism: NCBI:txid2675216